Protein AF-A0A820I2G0-F1 (afdb_monomer)

Radius of gyration: 19.9 Å; Cα contacts (8 Å, |Δi|>4): 110; chains: 1; bounding box: 45×46×54 Å

pLDDT: mean 91.18, std 12.76, range [35.97, 98.06]

Secondary structure (DSSP, 8-state):
-TTTHHHHHHHHHHHHHHHHHHHHHHHHHHHHTS--GGGHHHHHHHHHHHHHHHHHHHHHHHHHHHHHHHHHHHHTGGGGGSGGG-HHHHHHHHTGGGTTTS-HHHHHHHHHHHHHHHHHHHHHH-PPPP-TT-TTGGGGGHHHHHHHT-----GGGG--

Sequence (160 aa):
NWRLTPIVASLYIYRHLALTVFDNLAEFYALSLSPDENDRDLLADMGREIHALSCTCKAICTWNTQRASQECREACGGHGYLYASGFGIIRDDNDPSCTFEGDNNVLLQQGSNYILSNYEDFYKKNISINSPFHSVDFVKTMKNVLQNNQCSITPECHLK

Nearest PDB structures (foldseek):
  1is2-assembly1_A  TM=8.523E-01  e=1.320E-03  Rattus norvegicus
  1is2-assembly1_B  TM=8.802E-01  e=5.651E-03  Rattus norvegicus
  1w07-assembly1_B  TM=6.784E-01  e=4.182E-03  Arabidopsis thaliana
  6sd8-assembly1_X  TM=6.246E-01  e=1.090E-01  Bdellovibrio bacteriovorus HD100
  3g67-assembly1_A  TM=2.518E-01  e=4.458E+00  Thermotoga maritima

Mean predicted aligned error: 6.0 Å

InterPro domains:
  IPR012258 Acyl-CoA oxidase [PTHR10909] (2-148)
  IPR036250 Acyl-CoA dehydrogenase-like, C-terminal [SSF47203] (2-126)
  IPR055060 Acyl-CoA oxidase, C-alpha1 domain [PF22924] (2-116)

Structure (mmCIF, N/CA/C/O backbone):
data_AF-A0A820I2G0-F1
#
_entry.id   AF-A0A820I2G0-F1
#
loop_
_atom_site.group_PDB
_atom_site.id
_atom_site.type_symbol
_atom_site.label_atom_id
_atom_site.label_alt_id
_atom_site.label_comp_id
_atom_site.label_asym_id
_atom_site.label_entity_id
_atom_site.label_seq_id
_atom_site.pdbx_PDB_ins_code
_atom_site.Cartn_x
_atom_site.Cartn_y
_atom_site.Cartn_z
_atom_site.occupancy
_atom_site.B_iso_or_equiv
_atom_site.auth_seq_id
_atom_site.auth_comp_id
_atom_site.auth_asym_id
_atom_site.auth_atom_id
_atom_site.pdbx_PDB_model_num
ATOM 1 N N . ASN A 1 1 ? 7.806 -18.059 -19.650 1.00 60.78 1 ASN A N 1
ATOM 2 C CA . ASN A 1 1 ? 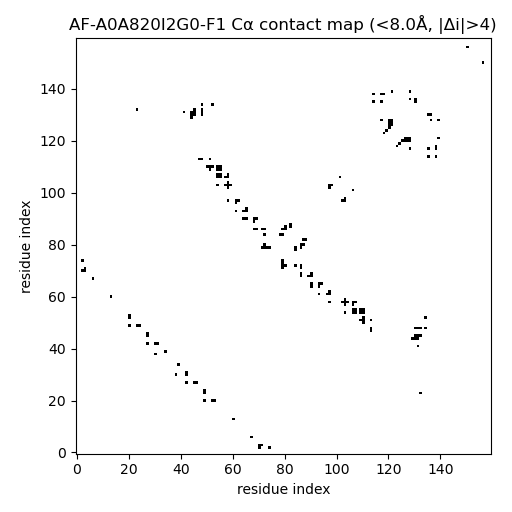8.750 -17.110 -19.022 1.00 60.78 1 ASN A CA 1
ATOM 3 C C . ASN A 1 1 ? 8.346 -16.942 -17.557 1.00 60.78 1 ASN A C 1
ATOM 5 O O . ASN A 1 1 ? 7.434 -16.177 -17.257 1.00 60.78 1 ASN A O 1
ATOM 9 N N . TRP A 1 2 ? 8.929 -17.747 -16.662 1.00 85.75 2 TRP A N 1
ATOM 10 C CA . TRP A 1 2 ? 8.517 -17.856 -15.250 1.00 85.75 2 TRP A CA 1
ATOM 11 C C . TRP A 1 2 ? 8.747 -16.563 -14.454 1.00 85.75 2 TRP A C 1
ATOM 13 O O . TRP A 1 2 ? 8.047 -16.324 -13.482 1.00 85.75 2 TRP A O 1
ATOM 23 N N . ARG A 1 3 ? 9.658 -15.694 -14.913 1.00 88.75 3 ARG A N 1
ATOM 24 C CA . ARG A 1 3 ? 9.949 -14.389 -14.297 1.00 88.75 3 ARG A CA 1
ATOM 25 C C . ARG A 1 3 ? 8.794 -13.390 -14.410 1.00 88.75 3 ARG A C 1
ATOM 27 O O . ARG A 1 3 ? 8.516 -12.666 -13.465 1.00 88.75 3 ARG A O 1
ATOM 34 N N . LEU A 1 4 ? 8.104 -13.363 -15.555 1.00 93.69 4 LEU A N 1
ATOM 35 C CA . LEU A 1 4 ? 7.061 -12.364 -15.836 1.00 93.69 4 LEU A CA 1
ATOM 36 C C . LEU A 1 4 ? 5.655 -12.818 -15.436 1.00 93.69 4 LEU A C 1
ATOM 38 O O . LEU A 1 4 ? 4.782 -11.986 -15.219 1.00 93.69 4 LEU A O 1
ATOM 42 N N . THR A 1 5 ? 5.424 -14.128 -15.322 1.00 94.81 5 THR A N 1
ATOM 43 C CA . THR A 1 5 ? 4.090 -14.663 -14.994 1.00 94.81 5 THR A CA 1
ATOM 44 C C . THR A 1 5 ? 3.578 -14.146 -13.636 1.00 94.81 5 THR A C 1
ATOM 46 O O . THR A 1 5 ? 2.440 -13.678 -13.590 1.00 94.81 5 THR A O 1
ATOM 49 N N . PRO A 1 6 ? 4.394 -14.108 -12.560 1.00 93.75 6 PRO A N 1
ATOM 50 C CA . PRO A 1 6 ? 3.984 -13.519 -11.285 1.00 93.75 6 PRO A CA 1
ATOM 51 C C . PRO A 1 6 ? 3.716 -12.012 -11.361 1.00 93.75 6 PRO A C 1
ATOM 53 O O . PRO A 1 6 ? 2.811 -11.530 -10.692 1.00 93.75 6 PRO A O 1
ATOM 56 N N . ILE A 1 7 ? 4.466 -11.272 -12.187 1.00 94.00 7 ILE A N 1
ATOM 57 C CA . ILE A 1 7 ? 4.285 -9.820 -12.377 1.00 94.00 7 ILE A CA 1
ATOM 58 C C . ILE A 1 7 ? 2.953 -9.529 -13.071 1.00 94.00 7 ILE A C 1
ATOM 60 O O . ILE A 1 7 ? 2.219 -8.625 -12.685 1.00 94.00 7 ILE A O 1
ATOM 64 N N . VAL A 1 8 ? 2.614 -10.316 -14.091 1.00 94.81 8 VAL A N 1
ATOM 65 C CA . VAL A 1 8 ? 1.322 -10.185 -14.768 1.00 94.81 8 VAL A CA 1
ATOM 66 C C . VAL A 1 8 ? 0.187 -10.560 -13.815 1.00 94.81 8 VAL A C 1
ATOM 68 O O . VAL A 1 8 ? -0.801 -9.838 -13.748 1.00 94.81 8 VAL A O 1
ATOM 71 N N . ALA A 1 9 ? 0.329 -11.639 -13.041 1.00 95.12 9 ALA A N 1
ATOM 72 C CA . ALA A 1 9 ? -0.669 -12.028 -12.045 1.00 95.12 9 ALA A CA 1
ATOM 73 C C . ALA A 1 9 ? -0.868 -10.947 -10.966 1.00 95.12 9 ALA A C 1
ATOM 75 O O . ALA A 1 9 ? -2.007 -10.600 -10.654 1.00 95.12 9 ALA A O 1
ATOM 76 N N . SER A 1 10 ? 0.218 -10.369 -10.440 1.00 94.00 10 SER A N 1
ATOM 77 C CA . SER A 1 10 ? 0.135 -9.302 -9.439 1.00 94.00 10 SER A CA 1
ATOM 78 C C . SER A 1 10 ? -0.514 -8.036 -9.992 1.00 94.00 10 SER A C 1
ATOM 80 O O . SER A 1 10 ? -1.274 -7.398 -9.273 1.00 94.00 10 SER A O 1
ATOM 82 N N . LEU A 1 11 ? -0.334 -7.715 -11.279 1.00 93.88 11 LEU A N 1
ATOM 83 C CA . LEU A 1 11 ? -1.022 -6.592 -11.922 1.00 93.88 11 LEU A CA 1
ATOM 84 C C . LEU A 1 11 ? -2.553 -6.731 -11.877 1.00 93.88 11 LEU A C 1
ATOM 86 O O . LEU A 1 11 ? -3.242 -5.746 -11.621 1.00 93.88 11 LEU A O 1
ATOM 90 N N . TYR A 1 12 ? -3.100 -7.934 -12.092 1.00 95.56 12 TYR A N 1
ATOM 91 C CA . TYR A 1 12 ? -4.548 -8.158 -11.964 1.00 95.56 12 TYR A CA 1
ATOM 92 C C . TYR A 1 12 ? -5.028 -7.952 -10.525 1.00 95.56 12 TYR A C 1
ATOM 94 O O . TYR A 1 12 ? -6.078 -7.344 -10.312 1.00 95.56 12 TYR A O 1
ATOM 102 N N . ILE A 1 13 ? -4.240 -8.403 -9.546 1.00 95.88 13 ILE A N 1
ATOM 103 C CA . ILE A 1 13 ? -4.531 -8.197 -8.123 1.00 95.88 13 ILE A CA 1
ATOM 104 C C . ILE A 1 13 ? -4.492 -6.702 -7.788 1.00 95.88 13 ILE A C 1
ATOM 106 O O . ILE A 1 13 ? -5.437 -6.196 -7.191 1.00 95.88 13 ILE A O 1
ATOM 110 N N . TYR A 1 14 ? -3.462 -5.969 -8.223 1.00 95.38 14 TYR A N 1
ATOM 111 C CA . TYR A 1 14 ? -3.353 -4.527 -7.981 1.00 95.38 14 TYR A CA 1
ATOM 112 C C . TYR A 1 14 ? -4.435 -3.726 -8.684 1.00 95.38 14 TYR A C 1
ATOM 114 O O . TYR A 1 14 ? -4.922 -2.753 -8.122 1.00 95.38 14 TYR A O 1
ATOM 122 N N . ARG A 1 15 ? -4.870 -4.147 -9.874 1.00 95.81 15 ARG A N 1
ATOM 123 C CA . ARG A 1 15 ? -6.022 -3.535 -10.536 1.00 95.81 15 ARG A CA 1
ATOM 124 C C . ARG A 1 15 ? -7.288 -3.699 -9.703 1.00 95.81 15 ARG A C 1
ATOM 126 O O . ARG A 1 15 ? -8.019 -2.730 -9.539 1.00 95.81 15 ARG A O 1
ATOM 133 N N . HIS A 1 16 ? -7.553 -4.902 -9.198 1.00 95.75 16 HIS A N 1
ATOM 134 C CA . HIS A 1 16 ? -8.715 -5.131 -8.344 1.00 95.75 16 HIS A CA 1
ATOM 135 C C . HIS A 1 16 ? -8.614 -4.322 -7.045 1.00 95.75 16 HIS A C 1
ATOM 137 O O . HIS A 1 16 ? -9.548 -3.605 -6.712 1.00 95.75 16 HIS A O 1
ATOM 143 N N . LEU A 1 17 ? -7.452 -4.350 -6.388 1.00 94.69 17 LEU A N 1
ATOM 144 C CA . LEU A 1 17 ? -7.166 -3.553 -5.196 1.00 94.69 17 LEU A CA 1
ATOM 145 C C . LEU A 1 17 ? -7.406 -2.056 -5.431 1.00 94.69 17 LEU A C 1
ATOM 147 O O . LEU A 1 17 ? -8.062 -1.414 -4.621 1.00 94.69 17 LEU A O 1
ATOM 151 N N . ALA A 1 18 ? -6.898 -1.504 -6.536 1.00 95.81 18 ALA A N 1
ATOM 152 C CA . ALA A 1 18 ? -7.050 -0.091 -6.863 1.00 95.81 18 ALA A CA 1
ATOM 153 C C . ALA A 1 18 ? -8.519 0.300 -7.055 1.00 95.81 18 ALA A C 1
ATOM 155 O O . ALA A 1 18 ? -8.921 1.359 -6.585 1.00 95.81 18 ALA A O 1
ATOM 156 N N . LEU A 1 19 ? -9.319 -0.556 -7.701 1.00 96.38 19 LEU A N 1
ATOM 157 C CA . LEU A 1 19 ? -10.757 -0.328 -7.854 1.00 96.38 19 LEU A CA 1
ATOM 158 C C . LEU A 1 19 ? -11.472 -0.367 -6.498 1.00 96.38 19 LEU A C 1
ATOM 160 O O . LEU A 1 19 ? -12.190 0.569 -6.176 1.00 96.38 19 LEU A O 1
ATOM 164 N N . THR A 1 20 ? -11.197 -1.371 -5.664 1.00 96.31 20 THR A N 1
ATOM 165 C CA . THR A 1 20 ? -11.804 -1.475 -4.328 1.00 96.31 20 THR A CA 1
ATOM 166 C C . THR A 1 20 ? -11.444 -0.286 -3.433 1.00 96.31 20 THR A C 1
ATOM 168 O O . THR A 1 20 ? -12.307 0.282 -2.774 1.00 96.31 20 THR A O 1
ATOM 171 N N . VAL A 1 21 ? -10.173 0.131 -3.411 1.00 95.62 21 VAL A N 1
ATOM 172 C CA . VAL A 1 21 ? -9.736 1.295 -2.619 1.00 95.62 21 VAL A CA 1
ATOM 173 C C . VAL A 1 21 ? -10.352 2.586 -3.156 1.00 95.62 21 VAL A C 1
ATOM 175 O O . VAL A 1 21 ? -10.707 3.459 -2.367 1.00 95.62 21 VAL A O 1
ATOM 178 N N . PHE A 1 22 ? -10.500 2.710 -4.476 1.00 96.50 22 PHE A N 1
ATOM 179 C CA . PHE A 1 22 ? -11.169 3.852 -5.090 1.00 96.50 22 PHE A CA 1
ATOM 180 C C . PHE A 1 22 ? -12.648 3.927 -4.695 1.00 96.50 22 PHE A C 1
ATOM 182 O O . PHE A 1 22 ? -13.109 5.003 -4.322 1.00 96.50 22 PHE A O 1
ATOM 189 N N . ASP A 1 23 ? -13.363 2.801 -4.716 1.00 97.00 23 ASP A N 1
ATOM 190 C CA . ASP A 1 23 ? -14.770 2.738 -4.309 1.00 97.00 23 ASP A CA 1
ATOM 191 C C . ASP A 1 23 ? -14.936 3.126 -2.828 1.00 97.00 23 ASP A C 1
ATOM 193 O O . ASP A 1 23 ? -15.751 3.991 -2.506 1.00 97.00 23 ASP A O 1
ATOM 197 N N . ASN A 1 24 ? -14.086 2.594 -1.941 1.00 96.75 24 ASN A N 1
ATOM 198 C CA . ASN A 1 24 ? -14.069 2.959 -0.518 1.00 96.75 24 ASN A CA 1
ATOM 199 C C . ASN A 1 24 ? -13.799 4.461 -0.309 1.00 96.75 24 ASN A C 1
ATOM 201 O O . ASN A 1 24 ? -14.430 5.121 0.518 1.00 96.75 24 ASN A O 1
ATOM 205 N N . LEU A 1 25 ? -12.851 5.019 -1.070 1.00 96.88 25 LEU A N 1
ATOM 206 C CA . LEU A 1 25 ? -12.519 6.440 -1.016 1.00 96.88 25 LEU A CA 1
ATOM 207 C C . LEU A 1 25 ? -13.688 7.309 -1.496 1.00 96.88 25 LEU A C 1
ATOM 209 O O . LEU A 1 25 ? -13.972 8.345 -0.894 1.00 96.88 25 LEU A O 1
ATOM 213 N N . ALA A 1 26 ? -14.377 6.890 -2.559 1.00 96.94 26 ALA A N 1
ATOM 214 C CA . ALA A 1 26 ? -15.556 7.575 -3.070 1.00 96.94 26 ALA A CA 1
ATOM 215 C C . ALA A 1 26 ? -16.702 7.565 -2.047 1.00 96.94 26 ALA A C 1
ATOM 217 O O . ALA A 1 26 ? -17.331 8.602 -1.841 1.00 96.94 26 ALA A O 1
ATOM 218 N N . GLU A 1 27 ? -16.931 6.438 -1.367 1.00 95.38 27 GLU A N 1
ATOM 219 C CA . GLU A 1 27 ? -17.921 6.323 -0.290 1.00 95.38 27 GLU A CA 1
ATOM 220 C C . GLU A 1 27 ? -17.608 7.276 0.872 1.00 95.38 27 GLU A C 1
ATOM 222 O O . GLU A 1 27 ? -18.470 8.044 1.305 1.00 95.38 27 GLU A O 1
ATOM 227 N N . PHE A 1 28 ? -16.351 7.312 1.320 1.00 96.56 28 PHE A N 1
ATOM 228 C CA . PHE A 1 28 ? -15.906 8.246 2.355 1.00 96.56 28 PHE A CA 1
ATOM 229 C C . PHE A 1 28 ? -16.105 9.709 1.962 1.00 96.56 28 PHE A C 1
ATOM 231 O O . PHE A 1 28 ? -16.607 10.499 2.765 1.00 96.56 28 PHE A O 1
ATOM 238 N N . TYR A 1 29 ? -15.741 10.089 0.734 1.00 96.06 29 TYR A N 1
ATOM 239 C CA . TYR A 1 29 ? -15.951 11.459 0.270 1.00 96.06 29 TYR A CA 1
ATOM 240 C C . TYR A 1 29 ? -17.433 11.805 0.139 1.00 96.06 29 TYR A C 1
ATOM 242 O O . TYR A 1 29 ? -17.817 12.912 0.511 1.00 96.06 29 TYR A O 1
ATOM 250 N N . ALA A 1 30 ? -18.263 10.880 -0.347 1.00 94.94 30 ALA A N 1
ATOM 251 C CA . ALA A 1 30 ? -19.700 11.092 -0.465 1.00 94.94 30 ALA A CA 1
ATOM 252 C C . ALA A 1 30 ? -20.334 11.389 0.902 1.00 94.94 30 ALA A C 1
ATOM 254 O O . ALA A 1 30 ? -21.066 12.371 1.027 1.00 94.94 30 ALA A O 1
ATOM 255 N N . LEU A 1 31 ? -19.985 10.612 1.933 1.00 94.56 31 LEU A N 1
ATOM 256 C CA . LEU A 1 31 ? -20.455 10.846 3.300 1.00 94.56 31 LEU A CA 1
ATOM 257 C C . LEU A 1 31 ? -19.880 12.145 3.899 1.00 94.56 31 LEU A C 1
ATOM 259 O O . LEU A 1 31 ? -20.572 12.884 4.593 1.00 94.56 31 LEU A O 1
ATOM 263 N N . SER A 1 32 ? -18.626 12.477 3.577 1.00 94.44 32 SER A N 1
ATOM 264 C CA . SER A 1 32 ? -17.948 13.677 4.093 1.00 94.44 32 SER A CA 1
ATOM 265 C C . SER A 1 32 ? -18.525 15.002 3.575 1.00 94.44 32 SER A C 1
ATOM 267 O O . SER A 1 32 ? -18.305 16.042 4.195 1.00 94.44 32 SER A O 1
ATOM 269 N N . LEU A 1 33 ? -19.231 15.007 2.438 1.00 94.44 33 LEU A N 1
ATOM 270 C CA . LEU A 1 33 ? -19.784 16.231 1.839 1.00 94.44 33 LEU A CA 1
ATOM 271 C C . LEU A 1 33 ? -20.993 16.788 2.599 1.00 94.44 33 LEU A C 1
ATOM 273 O O . LEU A 1 33 ? -21.276 17.984 2.513 1.00 94.44 33 LEU A O 1
ATOM 277 N N . SER A 1 34 ? -21.741 15.945 3.304 1.00 91.81 34 SER A N 1
ATOM 278 C CA . SER A 1 34 ? -22.922 16.351 4.075 1.00 91.81 34 SER A CA 1
ATOM 279 C C . SER A 1 34 ? -23.112 15.406 5.263 1.00 91.81 34 SER A C 1
ATOM 281 O O . SER A 1 34 ? -24.016 14.577 5.232 1.00 91.81 34 SER A O 1
ATOM 283 N N . PRO A 1 35 ? -22.237 15.500 6.280 1.00 90.75 35 PRO A N 1
ATOM 284 C CA . PRO A 1 35 ? -22.255 14.582 7.409 1.00 90.75 35 PRO A CA 1
ATOM 285 C C . PRO A 1 35 ? -23.411 14.894 8.362 1.00 90.75 35 PRO A C 1
ATOM 287 O O . PRO A 1 35 ? -23.560 16.043 8.796 1.00 90.75 35 PRO A O 1
ATOM 290 N N . ASP A 1 36 ? -24.170 13.872 8.757 1.00 92.12 36 ASP A N 1
ATOM 291 C CA . ASP A 1 36 ? -25.097 13.986 9.881 1.00 92.12 36 ASP A CA 1
ATOM 292 C C . ASP A 1 36 ? -24.337 13.915 11.221 1.00 92.12 36 ASP A C 1
ATOM 294 O O . ASP A 1 36 ? -23.186 13.478 11.304 1.00 92.12 36 ASP A O 1
ATOM 298 N N . GLU A 1 37 ? -24.970 14.339 12.323 1.00 88.12 37 GLU A N 1
ATOM 299 C CA . GLU A 1 37 ? -24.337 14.289 13.655 1.00 88.12 37 GLU A CA 1
ATOM 300 C C . GLU A 1 37 ? -23.924 12.868 14.064 1.00 88.12 37 GLU A C 1
ATOM 302 O O . GLU A 1 37 ? -22.889 12.690 14.710 1.00 88.12 37 GLU A O 1
ATOM 307 N N . ASN A 1 38 ? -24.700 11.868 13.639 1.00 89.75 38 ASN A N 1
ATOM 308 C CA . ASN A 1 38 ? -24.458 10.457 13.932 1.00 89.75 38 ASN A CA 1
ATOM 309 C C . ASN A 1 38 ? -23.299 9.859 13.112 1.00 89.75 38 ASN A C 1
ATOM 311 O O . ASN A 1 38 ? -22.780 8.810 13.486 1.00 89.75 38 ASN A O 1
ATOM 315 N N . ASP A 1 39 ? -22.859 10.524 12.039 1.00 93.75 39 ASP A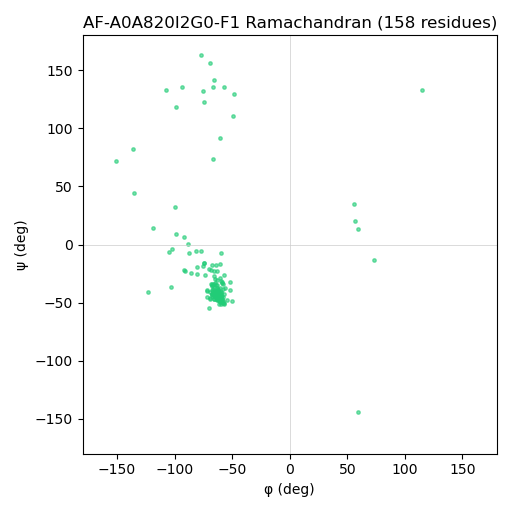 N 1
ATOM 316 C CA . ASP A 1 39 ? -21.829 9.999 11.134 1.00 93.75 39 ASP A CA 1
ATOM 317 C C . ASP A 1 39 ? -20.408 10.347 11.577 1.00 93.75 39 ASP A C 1
ATOM 319 O O . ASP A 1 39 ? -19.443 9.869 10.987 1.00 93.75 39 ASP A O 1
ATOM 323 N N . ARG A 1 40 ? -20.238 11.182 12.609 1.00 91.88 40 ARG A N 1
ATOM 324 C CA . ARG A 1 40 ? -18.913 11.684 13.013 1.00 91.88 40 ARG A CA 1
ATOM 325 C C . ARG A 1 40 ? -17.936 10.572 13.381 1.00 91.88 40 ARG A C 1
ATOM 327 O O . ARG A 1 40 ? -16.798 10.591 12.912 1.00 91.88 40 ARG A O 1
ATOM 334 N N . ASP A 1 41 ? -18.378 9.616 14.191 1.00 93.38 41 ASP A N 1
ATOM 335 C CA . ASP A 1 41 ? -17.536 8.494 14.616 1.00 93.38 41 ASP A CA 1
ATOM 336 C C . ASP A 1 41 ? -17.252 7.548 13.440 1.00 93.38 41 ASP A C 1
ATOM 338 O O . ASP A 1 41 ? -16.111 7.135 13.233 1.00 93.38 41 ASP A O 1
ATOM 342 N N . LEU A 1 42 ? -18.262 7.290 12.601 1.00 94.81 42 LEU A N 1
ATOM 343 C CA . LEU A 1 42 ? -18.117 6.491 11.383 1.00 94.81 42 LEU A CA 1
ATOM 344 C C . LEU A 1 42 ? -17.101 7.117 10.415 1.00 94.81 42 LEU A C 1
ATOM 346 O O . LEU A 1 42 ? -16.195 6.431 9.951 1.00 94.81 42 LEU A O 1
ATOM 350 N N . LEU A 1 43 ? -17.196 8.422 10.158 1.00 96.12 43 LEU A N 1
ATOM 351 C CA . LEU A 1 43 ? -16.262 9.165 9.309 1.00 96.12 43 LEU A CA 1
ATOM 352 C C . LEU A 1 43 ? -14.841 9.152 9.868 1.00 96.12 43 LEU A C 1
ATOM 354 O O . LEU A 1 43 ? -13.881 9.007 9.108 1.00 96.12 43 LEU A O 1
ATOM 358 N N . ALA A 1 44 ? -14.689 9.276 11.188 1.00 95.31 44 ALA A N 1
ATOM 359 C CA . ALA A 1 44 ? -13.387 9.158 11.828 1.00 95.31 44 ALA A CA 1
ATOM 360 C C . ALA A 1 44 ? -12.791 7.755 11.630 1.00 95.31 44 ALA A C 1
ATOM 362 O O . ALA A 1 44 ? -11.587 7.630 11.396 1.00 95.31 44 ALA A O 1
ATOM 363 N N . ASP A 1 45 ? -13.605 6.705 11.711 1.00 95.88 45 ASP A N 1
ATOM 364 C CA . ASP A 1 45 ? -13.169 5.318 11.531 1.00 95.88 45 ASP A CA 1
ATOM 365 C C . ASP A 1 45 ? -12.831 5.013 10.062 1.00 95.88 45 ASP A C 1
ATOM 367 O O . ASP A 1 45 ? -11.742 4.504 9.782 1.00 95.88 45 ASP A O 1
ATOM 371 N N . MET A 1 46 ? -13.686 5.433 9.122 1.00 97.44 46 MET A N 1
ATOM 372 C CA . MET A 1 46 ? -13.443 5.351 7.675 1.00 97.44 46 MET A CA 1
ATOM 373 C C . MET A 1 46 ? -12.162 6.090 7.281 1.00 97.44 46 MET A C 1
ATOM 375 O O . MET A 1 46 ? -11.338 5.553 6.542 1.00 97.44 46 MET A O 1
ATOM 379 N N . GLY A 1 47 ? -11.954 7.303 7.802 1.00 97.31 47 GLY A N 1
ATOM 380 C CA . GLY A 1 47 ? -10.772 8.111 7.511 1.00 97.31 47 GLY A CA 1
ATOM 381 C C . GLY A 1 47 ? -9.475 7.457 7.993 1.00 97.31 47 GLY A C 1
ATOM 382 O O . GLY A 1 47 ? -8.484 7.438 7.258 1.00 97.31 47 GLY A O 1
ATOM 383 N N . ARG A 1 48 ? -9.472 6.864 9.199 1.00 97.31 48 ARG A N 1
ATOM 384 C CA . ARG A 1 48 ? -8.306 6.117 9.709 1.00 97.31 48 ARG A CA 1
ATOM 385 C C . ARG A 1 48 ? -8.006 4.887 8.855 1.00 97.31 48 ARG A C 1
ATOM 387 O O . ARG A 1 48 ? -6.839 4.627 8.560 1.00 97.31 48 ARG A O 1
ATOM 394 N N . GLU A 1 49 ? -9.037 4.155 8.442 1.00 97.69 49 GLU A N 1
ATOM 395 C CA . GLU A 1 49 ? -8.887 2.954 7.618 1.00 97.69 49 GLU A CA 1
ATOM 396 C C . GLU A 1 49 ? -8.409 3.276 6.192 1.00 97.69 49 GLU A C 1
ATOM 398 O O . GLU A 1 49 ? -7.438 2.681 5.725 1.00 97.69 49 GLU A O 1
ATOM 403 N N . ILE A 1 50 ? -9.003 4.275 5.526 1.00 97.75 50 ILE A N 1
ATOM 404 C CA . ILE A 1 50 ? -8.557 4.752 4.204 1.00 97.75 50 ILE A CA 1
ATOM 405 C C . ILE A 1 50 ? -7.122 5.253 4.249 1.00 97.75 50 ILE A C 1
ATOM 407 O O . ILE A 1 50 ? -6.358 4.978 3.324 1.00 97.75 50 ILE A O 1
ATOM 411 N N . HIS A 1 51 ? -6.737 5.971 5.305 1.00 97.12 51 HIS A N 1
ATOM 412 C CA . HIS A 1 51 ? -5.359 6.415 5.470 1.00 97.12 51 HIS A CA 1
ATOM 413 C C . HIS A 1 51 ? -4.406 5.214 5.527 1.00 97.12 51 HIS A C 1
ATOM 415 O O . HIS A 1 51 ? -3.469 5.139 4.734 1.00 97.12 51 HIS A O 1
ATOM 421 N N . ALA A 1 52 ? -4.685 4.228 6.385 1.00 97.62 52 ALA A N 1
ATOM 422 C CA . ALA A 1 52 ? -3.858 3.029 6.500 1.00 97.62 52 ALA A CA 1
ATOM 423 C C . ALA A 1 52 ? -3.772 2.234 5.181 1.00 97.62 52 ALA A C 1
ATOM 425 O O . ALA A 1 52 ? -2.677 1.817 4.778 1.00 97.62 52 ALA A O 1
ATOM 426 N N . LEU A 1 53 ? -4.903 2.069 4.481 1.00 97.00 53 LEU A N 1
ATOM 427 C CA . LEU A 1 53 ? -4.967 1.431 3.164 1.00 97.00 53 LEU A CA 1
ATOM 428 C C . LEU A 1 53 ? -4.144 2.198 2.129 1.00 97.00 53 LEU A C 1
ATOM 430 O O . LEU A 1 53 ? -3.335 1.589 1.433 1.00 97.00 53 LEU A O 1
ATOM 434 N N . SER A 1 54 ? -4.296 3.519 2.055 1.00 96.19 54 SER A N 1
ATOM 435 C CA . SER A 1 54 ? -3.593 4.368 1.087 1.00 96.19 54 SER A CA 1
ATOM 436 C C . SER A 1 54 ? -2.080 4.323 1.302 1.00 96.19 54 SER A C 1
ATOM 438 O O . SER A 1 54 ? -1.335 4.098 0.347 1.00 96.19 54 SER A O 1
ATOM 440 N N . CYS A 1 55 ? -1.623 4.436 2.555 1.00 97.06 55 CYS A N 1
ATOM 441 C CA . CYS A 1 55 ? -0.207 4.340 2.913 1.00 97.06 55 CYS A CA 1
ATOM 442 C C . CYS A 1 55 ? 0.392 2.988 2.498 1.00 97.06 55 CYS A C 1
ATOM 444 O O . CYS A 1 55 ? 1.431 2.933 1.833 1.00 97.06 55 CYS A O 1
ATOM 446 N N . THR A 1 56 ? -0.296 1.891 2.825 1.00 96.69 56 THR A N 1
ATOM 447 C CA . THR A 1 56 ? 0.164 0.531 2.505 1.00 96.69 56 THR A CA 1
ATOM 448 C C . THR A 1 56 ? 0.149 0.263 0.999 1.00 96.69 56 THR A C 1
ATOM 450 O O . THR A 1 56 ? 1.122 -0.255 0.447 1.00 96.69 56 THR A O 1
ATOM 453 N N . CYS A 1 57 ? -0.925 0.656 0.307 1.00 96.12 57 CYS A N 1
ATOM 454 C CA . CYS A 1 57 ? -1.077 0.459 -1.133 1.00 96.12 57 CYS A CA 1
ATOM 455 C C . CYS A 1 57 ? -0.028 1.240 -1.920 1.00 96.12 57 CYS A C 1
ATOM 457 O O . CYS A 1 57 ? 0.596 0.669 -2.812 1.00 96.12 57 CYS A O 1
ATOM 459 N N . LYS A 1 58 ? 0.214 2.510 -1.573 1.00 95.50 58 LYS A N 1
ATOM 460 C CA . LYS A 1 58 ? 1.237 3.340 -2.219 1.00 95.50 58 LYS A CA 1
ATOM 461 C C . LYS A 1 58 ? 2.609 2.686 -2.111 1.00 95.50 58 LYS A C 1
ATOM 463 O O . LYS A 1 58 ? 3.268 2.498 -3.135 1.00 95.50 58 LYS A O 1
ATOM 468 N N . ALA A 1 59 ? 3.016 2.282 -0.906 1.00 96.94 59 ALA A N 1
ATOM 469 C CA . ALA A 1 59 ? 4.318 1.659 -0.686 1.00 96.94 59 ALA A CA 1
ATOM 470 C C . ALA A 1 59 ? 4.485 0.356 -1.488 1.00 96.94 59 ALA A C 1
ATOM 472 O O . ALA A 1 59 ? 5.456 0.190 -2.228 1.00 96.94 59 ALA A O 1
ATOM 473 N N . ILE A 1 60 ? 3.502 -0.547 -1.406 1.00 95.81 60 ILE A N 1
ATOM 474 C CA . ILE A 1 60 ? 3.546 -1.841 -2.100 1.00 95.81 60 ILE A CA 1
ATOM 475 C C . ILE A 1 60 ? 3.507 -1.661 -3.621 1.00 95.81 60 ILE A C 1
ATOM 477 O O . ILE A 1 60 ? 4.296 -2.290 -4.329 1.00 95.81 60 ILE A O 1
ATOM 481 N N . CYS A 1 61 ? 2.607 -0.828 -4.146 1.00 95.38 61 CYS A N 1
ATOM 482 C CA . CYS A 1 61 ? 2.449 -0.660 -5.591 1.00 95.38 61 CYS A CA 1
ATOM 483 C C . CYS A 1 61 ? 3.691 -0.018 -6.214 1.00 95.38 61 CYS A C 1
ATOM 485 O O . CYS A 1 61 ? 4.182 -0.513 -7.223 1.00 95.38 61 CYS A O 1
ATOM 487 N N . THR A 1 62 ? 4.248 1.025 -5.596 1.00 96.12 62 THR A N 1
ATOM 488 C CA . THR A 1 62 ? 5.410 1.746 -6.149 1.00 96.12 62 THR A CA 1
ATOM 489 C C . THR A 1 62 ? 6.676 0.890 -6.160 1.00 96.12 62 THR A C 1
ATOM 491 O O . THR A 1 62 ? 7.353 0.829 -7.190 1.00 96.12 62 THR A O 1
ATOM 494 N N . TRP A 1 63 ? 6.962 0.133 -5.092 1.00 96.44 63 TRP A N 1
ATOM 495 C CA . TRP A 1 63 ? 8.070 -0.832 -5.102 1.00 96.44 63 TRP A CA 1
ATOM 496 C C . TRP A 1 63 ? 7.867 -1.951 -6.123 1.00 96.44 63 TRP A C 1
ATOM 498 O O . TRP A 1 63 ? 8.813 -2.347 -6.812 1.00 96.44 63 TRP A O 1
ATOM 508 N N . ASN A 1 64 ? 6.637 -2.453 -6.268 1.00 95.31 64 ASN A N 1
ATOM 509 C CA . ASN A 1 64 ? 6.353 -3.463 -7.282 1.00 95.31 64 ASN A CA 1
ATOM 510 C C . ASN A 1 64 ? 6.495 -2.924 -8.700 1.00 95.31 64 ASN A C 1
ATOM 512 O O . ASN A 1 64 ? 7.029 -3.640 -9.541 1.00 95.31 64 ASN A O 1
ATOM 516 N N . THR A 1 65 ? 6.099 -1.682 -8.975 1.00 94.88 65 THR A N 1
ATOM 517 C CA . THR A 1 65 ? 6.303 -1.051 -10.283 1.00 94.88 65 THR A CA 1
ATOM 518 C C . THR A 1 65 ? 7.790 -0.917 -10.613 1.00 94.88 65 THR A C 1
ATOM 520 O O . THR A 1 65 ? 8.187 -1.269 -11.728 1.00 94.88 65 THR A O 1
ATOM 523 N N . GLN A 1 66 ? 8.642 -0.512 -9.656 1.00 94.50 66 GLN A N 1
ATOM 524 C CA . GLN A 1 66 ? 10.100 -0.488 -9.870 1.00 94.50 66 GLN A CA 1
ATOM 525 C C . GLN A 1 66 ? 10.631 -1.876 -10.235 1.00 94.50 66 GLN A C 1
ATOM 527 O O . GLN A 1 66 ? 11.342 -2.040 -11.234 1.00 94.50 66 GLN A O 1
ATOM 532 N N . ARG A 1 67 ? 10.259 -2.891 -9.442 1.00 94.81 67 ARG A N 1
ATOM 533 C CA . ARG A 1 67 ? 10.698 -4.274 -9.650 1.00 94.81 67 ARG A CA 1
ATOM 534 C C . ARG A 1 67 ? 10.198 -4.829 -10.982 1.00 94.81 67 ARG A C 1
ATOM 536 O O . ARG A 1 67 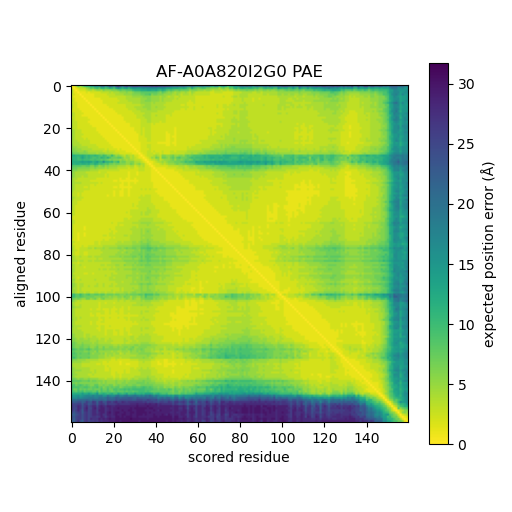? 10.984 -5.379 -11.745 1.00 94.81 67 ARG A O 1
ATOM 543 N N . ALA A 1 68 ? 8.916 -4.660 -11.285 1.00 95.31 68 ALA A N 1
ATOM 544 C CA . ALA A 1 68 ? 8.305 -5.133 -12.519 1.00 95.31 68 ALA A CA 1
ATOM 545 C C . ALA A 1 68 ? 8.978 -4.510 -13.745 1.00 95.31 68 ALA A C 1
ATOM 547 O O . ALA A 1 68 ? 9.350 -5.222 -14.674 1.00 95.31 68 ALA A O 1
ATOM 548 N N . SER A 1 69 ? 9.219 -3.199 -13.718 1.00 95.69 69 SER A N 1
ATOM 549 C CA . SER A 1 69 ? 9.880 -2.489 -14.816 1.00 95.69 69 SER A CA 1
ATOM 550 C C . SER A 1 69 ? 11.318 -2.974 -15.026 1.00 95.69 69 SER A C 1
ATOM 552 O O . SER A 1 69 ? 11.756 -3.156 -16.161 1.00 95.69 69 SER A O 1
ATOM 554 N N . GLN A 1 70 ? 12.053 -3.244 -13.940 1.00 95.69 70 GLN A N 1
ATOM 555 C CA . GLN A 1 70 ? 13.393 -3.841 -13.992 1.00 95.69 70 GLN A CA 1
ATOM 556 C C . GLN A 1 70 ? 13.387 -5.244 -14.613 1.00 95.69 70 GLN A C 1
ATOM 558 O O . GLN A 1 70 ? 14.215 -5.531 -15.479 1.00 95.69 70 GLN A O 1
ATOM 563 N N . GLU A 1 71 ? 12.472 -6.105 -14.178 1.00 95.88 71 GLU A N 1
ATOM 564 C CA . GLU A 1 71 ? 12.365 -7.489 -14.647 1.00 95.88 71 GLU A CA 1
ATOM 565 C C . GLU A 1 71 ? 11.939 -7.558 -16.117 1.00 95.88 71 GLU A C 1
ATOM 567 O O . GLU A 1 71 ? 12.527 -8.308 -16.897 1.00 95.88 71 GLU A O 1
ATOM 572 N N . CYS A 1 72 ? 10.968 -6.734 -16.526 1.00 95.06 72 CYS A N 1
ATOM 573 C CA . CYS A 1 72 ? 10.552 -6.617 -17.922 1.00 95.06 72 CYS A CA 1
ATOM 574 C C . CYS A 1 72 ? 11.708 -6.151 -18.815 1.00 95.06 72 CYS A C 1
ATOM 576 O O . CYS A 1 72 ? 11.933 -6.742 -19.872 1.00 95.06 72 CYS A O 1
ATOM 578 N N . ARG A 1 73 ? 12.494 -5.162 -18.361 1.00 96.81 73 ARG A N 1
ATOM 579 C CA . ARG A 1 73 ? 13.680 -4.688 -19.087 1.00 96.81 73 ARG A CA 1
ATOM 580 C C . ARG A 1 73 ? 14.676 -5.815 -19.344 1.00 96.81 73 ARG A C 1
ATOM 582 O O . ARG A 1 73 ? 15.120 -6.010 -20.471 1.00 96.81 73 ARG A O 1
ATOM 589 N N . GLU A 1 74 ? 15.026 -6.562 -18.301 1.00 96.19 74 GLU A N 1
ATOM 590 C CA . GLU A 1 74 ? 15.998 -7.656 -18.392 1.00 96.19 74 GLU A CA 1
ATOM 591 C C . GLU A 1 74 ? 15.487 -8.840 -19.209 1.00 96.19 74 GLU A C 1
ATOM 593 O O . GLU A 1 74 ? 16.264 -9.472 -19.925 1.00 96.19 74 GLU A O 1
ATOM 598 N N . ALA A 1 75 ? 14.185 -9.125 -19.152 1.00 95.56 75 ALA A N 1
ATOM 599 C CA . ALA A 1 75 ? 13.569 -10.176 -19.952 1.00 95.56 75 ALA A CA 1
ATOM 600 C C . ALA A 1 75 ? 13.669 -9.911 -21.467 1.00 95.56 75 ALA A C 1
ATOM 602 O O . ALA A 1 75 ? 13.635 -10.861 -22.249 1.00 95.56 75 ALA A O 1
ATOM 603 N N . CYS A 1 76 ? 13.837 -8.650 -21.883 1.00 95.50 76 CYS A N 1
ATOM 604 C CA . CYS A 1 76 ? 14.068 -8.249 -23.274 1.00 95.50 76 CYS A CA 1
ATOM 605 C C . CYS A 1 76 ? 15.556 -8.245 -23.686 1.00 95.50 76 CYS A C 1
ATOM 607 O O . CYS A 1 76 ? 15.878 -7.910 -24.831 1.00 95.50 76 CYS A O 1
ATOM 609 N N . GLY A 1 77 ? 16.478 -8.604 -22.784 1.00 95.69 77 GLY A N 1
ATOM 610 C CA . GLY A 1 77 ? 17.918 -8.594 -23.045 1.00 95.69 77 GLY A CA 1
ATOM 611 C C . GLY A 1 77 ? 18.436 -7.205 -23.440 1.00 95.69 77 GLY A C 1
ATOM 612 O O . GLY A 1 77 ? 17.945 -6.185 -22.962 1.00 95.69 77 GLY A O 1
ATOM 613 N N . GLY A 1 78 ? 19.415 -7.148 -24.350 1.00 96.88 78 GLY A N 1
ATOM 614 C CA . GLY A 1 78 ? 20.016 -5.880 -24.791 1.00 96.88 78 GLY A CA 1
ATOM 615 C C . GLY A 1 78 ? 19.018 -4.896 -25.417 1.00 96.88 78 GLY A C 1
ATOM 616 O O . GLY A 1 78 ? 19.151 -3.689 -25.232 1.00 96.88 78 GLY A O 1
ATOM 617 N N . HIS A 1 79 ? 17.968 -5.395 -26.079 1.00 97.31 79 HIS A N 1
ATOM 618 C CA . HIS A 1 79 ? 16.920 -4.545 -26.657 1.00 97.31 79 HIS A CA 1
ATOM 619 C C . HIS A 1 79 ? 16.107 -3.810 -25.587 1.00 97.31 79 HIS A C 1
ATOM 621 O O . HIS A 1 79 ? 15.632 -2.707 -25.841 1.00 97.31 79 HIS A O 1
ATOM 627 N N . GLY A 1 80 ? 16.001 -4.370 -24.378 1.00 97.06 80 GLY A N 1
ATOM 628 C CA . GLY A 1 80 ? 15.373 -3.696 -23.243 1.00 97.06 80 GLY A CA 1
ATOM 629 C C . GLY A 1 80 ? 16.156 -2.478 -22.743 1.00 97.06 80 GLY A C 1
ATOM 630 O O . GLY A 1 80 ? 15.593 -1.644 -22.049 1.00 97.06 80 GLY A O 1
ATOM 631 N N . TYR A 1 81 ? 17.441 -2.334 -23.083 1.00 96.50 81 TYR A N 1
ATOM 632 C CA . TYR A 1 81 ? 18.218 -1.144 -22.716 1.00 96.50 81 TYR A CA 1
ATOM 633 C C . TYR A 1 81 ? 17.967 0.045 -23.655 1.00 96.50 81 TYR A C 1
ATOM 635 O O . TYR A 1 81 ? 18.247 1.189 -23.307 1.00 96.50 81 TYR A O 1
ATOM 643 N N . LEU A 1 82 ? 17.441 -0.206 -24.857 1.00 97.62 82 LEU A N 1
ATOM 644 C CA . LEU A 1 82 ? 17.178 0.853 -25.824 1.00 97.62 82 LEU A CA 1
ATOM 645 C C . LEU A 1 82 ? 16.087 1.789 -25.300 1.00 97.62 82 LEU A C 1
ATOM 647 O O . LEU A 1 82 ? 15.077 1.329 -24.768 1.00 97.62 82 LEU A O 1
ATOM 651 N N . TYR A 1 83 ? 16.238 3.091 -25.550 1.00 96.69 83 TYR A N 1
ATOM 652 C CA . TYR A 1 83 ? 15.210 4.094 -25.247 1.00 96.69 83 TYR A CA 1
ATOM 653 C C . TYR A 1 83 ? 13.840 3.711 -25.833 1.00 96.69 83 TYR A C 1
ATOM 655 O O . TYR A 1 83 ? 12.818 3.822 -25.164 1.00 96.69 83 TYR A O 1
ATOM 663 N N . ALA A 1 84 ? 13.837 3.148 -27.048 1.00 97.19 84 ALA A N 1
ATOM 664 C CA . ALA A 1 84 ? 12.636 2.679 -27.738 1.00 97.19 84 ALA A CA 1
ATOM 665 C C . ALA A 1 84 ? 11.857 1.572 -26.994 1.00 97.19 84 ALA A C 1
ATOM 667 O O . ALA A 1 84 ? 10.696 1.341 -27.315 1.00 97.19 84 ALA A O 1
ATOM 668 N N . SER A 1 85 ? 12.461 0.890 -26.013 1.00 96.62 85 SER A N 1
ATOM 669 C CA . SER A 1 85 ? 11.762 -0.098 -25.177 1.00 96.62 85 SER A CA 1
ATOM 670 C C . SER A 1 85 ? 10.843 0.532 -24.121 1.00 96.62 85 SER A C 1
ATOM 672 O O . SER A 1 85 ? 9.985 -0.156 -23.578 1.00 96.62 85 SER A O 1
ATOM 674 N N . GLY A 1 86 ? 11.034 1.816 -23.792 1.00 96.94 86 GLY A N 1
ATOM 675 C CA . GLY A 1 86 ? 10.229 2.555 -22.814 1.00 96.94 86 GLY A CA 1
ATOM 676 C C . GLY A 1 86 ? 10.464 2.198 -21.339 1.00 96.94 86 GLY A C 1
ATOM 677 O O . GLY A 1 86 ? 10.069 2.967 -20.467 1.00 96.94 86 GLY A O 1
ATOM 678 N N . PHE A 1 87 ? 11.149 1.093 -21.016 1.00 96.81 87 PHE A N 1
ATOM 679 C CA . PHE A 1 87 ? 11.325 0.653 -19.622 1.00 96.81 87 PHE A CA 1
ATOM 680 C C . PHE A 1 87 ? 12.156 1.610 -18.762 1.00 96.81 87 PHE A C 1
ATOM 682 O O . PHE A 1 87 ? 11.943 1.664 -17.554 1.00 96.81 87 PHE A O 1
ATOM 689 N N . GLY A 1 88 ? 13.105 2.339 -19.359 1.00 95.19 88 GLY A N 1
ATOM 690 C CA . GLY A 1 88 ? 13.864 3.380 -18.657 1.00 95.19 88 GLY A CA 1
ATOM 691 C C . GLY A 1 88 ? 12.947 4.496 -18.159 1.00 95.19 88 GLY A C 1
ATOM 692 O O . GLY A 1 88 ? 12.913 4.762 -16.966 1.00 95.19 88 GLY A O 1
ATOM 693 N N . ILE A 1 89 ? 12.109 5.029 -19.053 1.00 96.81 89 ILE A N 1
ATOM 694 C CA . ILE A 1 89 ? 11.150 6.104 -18.752 1.00 96.81 89 ILE A CA 1
ATOM 695 C C . ILE A 1 89 ? 10.194 5.682 -17.633 1.00 96.81 89 ILE A C 1
ATOM 697 O O . ILE A 1 89 ? 10.055 6.392 -16.649 1.00 96.81 89 ILE A O 1
ATOM 701 N N . ILE A 1 90 ? 9.599 4.486 -17.732 1.00 95.88 90 ILE A N 1
ATOM 702 C CA . ILE A 1 90 ? 8.656 3.985 -16.714 1.00 95.88 90 ILE A CA 1
ATOM 703 C C . ILE A 1 90 ? 9.308 3.921 -15.324 1.00 95.88 90 ILE A C 1
ATOM 705 O O . ILE A 1 90 ? 8.662 4.198 -14.314 1.00 95.88 90 ILE A O 1
ATOM 709 N N . ARG A 1 91 ? 10.586 3.529 -15.251 1.00 94.81 91 ARG A N 1
ATOM 710 C CA . ARG A 1 91 ? 11.310 3.487 -13.976 1.00 94.81 91 ARG A CA 1
ATOM 711 C C . ARG A 1 91 ? 11.569 4.879 -13.437 1.00 94.81 91 ARG A C 1
ATOM 713 O O . ARG A 1 91 ? 11.335 5.085 -12.253 1.00 94.81 91 ARG A O 1
ATOM 720 N N . ASP A 1 92 ? 12.055 5.773 -14.290 1.00 95.44 92 ASP A N 1
ATOM 721 C CA . ASP A 1 92 ? 12.403 7.140 -13.914 1.00 95.44 92 ASP A CA 1
ATOM 722 C C . ASP A 1 92 ? 11.157 7.899 -13.428 1.00 95.44 92 ASP A C 1
ATOM 724 O O . ASP A 1 92 ? 11.219 8.589 -12.415 1.00 95.44 92 ASP A O 1
ATOM 728 N N . ASP A 1 93 ? 10.002 7.678 -14.066 1.00 95.81 93 ASP A N 1
ATOM 729 C CA . ASP A 1 93 ? 8.718 8.262 -13.661 1.00 95.81 93 ASP A CA 1
ATOM 730 C C . ASP A 1 93 ? 8.219 7.721 -12.309 1.00 95.81 93 ASP A C 1
ATOM 732 O O . ASP A 1 93 ? 7.615 8.452 -11.524 1.00 95.81 93 ASP A O 1
ATOM 736 N N . ASN A 1 94 ? 8.467 6.442 -12.007 1.00 95.69 94 ASN A N 1
ATOM 737 C CA . ASN A 1 94 ? 8.024 5.817 -10.757 1.00 95.69 94 ASN A CA 1
ATOM 738 C C . ASN A 1 94 ? 9.007 6.018 -9.588 1.00 95.69 94 ASN A C 1
ATOM 740 O O . ASN A 1 94 ? 8.599 5.926 -8.432 1.00 95.69 94 ASN A O 1
ATOM 744 N N . ASP A 1 95 ? 10.293 6.256 -9.849 1.00 94.75 95 ASP A N 1
ATOM 745 C CA . ASP A 1 95 ? 11.321 6.471 -8.820 1.00 94.75 95 ASP A CA 1
ATOM 746 C C . ASP A 1 95 ? 10.936 7.517 -7.754 1.00 94.75 95 ASP A C 1
ATOM 748 O O . ASP A 1 95 ? 10.977 7.191 -6.560 1.00 94.75 95 ASP A O 1
ATOM 752 N N . PRO A 1 96 ? 10.444 8.722 -8.117 1.00 96.00 96 PRO A N 1
ATOM 753 C CA . PRO A 1 96 ? 9.990 9.687 -7.121 1.00 96.00 96 PRO A CA 1
ATOM 754 C C . PRO A 1 96 ? 8.795 9.184 -6.307 1.00 96.00 96 PRO A C 1
ATOM 756 O O . PRO A 1 96 ? 8.680 9.522 -5.129 1.00 96.00 96 PRO A O 1
ATOM 759 N N . SER A 1 97 ? 7.923 8.342 -6.875 1.00 94.44 97 SER A N 1
ATOM 760 C CA . SER A 1 97 ? 6.751 7.805 -6.174 1.00 94.44 97 SER A CA 1
ATOM 761 C C . SER A 1 97 ? 7.116 6.911 -4.988 1.00 94.44 97 SER A C 1
ATOM 763 O O . SER A 1 97 ? 6.281 6.716 -4.113 1.00 94.44 97 SER A O 1
ATOM 765 N N . CYS A 1 98 ? 8.347 6.403 -4.894 1.00 94.69 98 CYS A N 1
ATOM 766 C CA . CYS A 1 98 ? 8.812 5.680 -3.707 1.00 94.69 98 CYS A CA 1
ATOM 767 C C . CYS A 1 98 ? 9.112 6.602 -2.506 1.00 94.69 98 CYS A C 1
ATOM 769 O O . CYS A 1 98 ? 9.182 6.122 -1.374 1.00 94.69 98 CYS A O 1
ATOM 771 N N . THR A 1 99 ? 9.239 7.914 -2.735 1.00 93.69 99 THR A N 1
ATOM 772 C CA . THR A 1 99 ? 9.686 8.895 -1.728 1.00 93.69 99 THR A CA 1
ATOM 773 C C . THR A 1 99 ? 8.675 10.021 -1.505 1.00 93.69 99 THR A C 1
ATOM 775 O O . THR A 1 99 ? 8.443 10.437 -0.370 1.00 93.69 99 THR A O 1
ATOM 778 N N . PHE A 1 100 ? 8.066 10.534 -2.575 1.00 90.19 100 PHE A N 1
ATOM 779 C CA . PHE A 1 100 ? 7.079 11.613 -2.498 1.00 90.19 100 PHE A CA 1
ATOM 780 C C . PHE A 1 100 ? 5.787 11.123 -1.837 1.00 90.19 100 PHE A C 1
ATOM 782 O O . PHE A 1 100 ? 5.511 9.921 -1.814 1.00 90.19 100 PHE A O 1
ATOM 789 N N . GLU A 1 101 ? 5.024 12.056 -1.258 1.00 89.00 101 GLU A N 1
ATOM 790 C CA . GLU A 1 101 ? 3.817 11.783 -0.454 1.00 89.00 101 GLU A CA 1
ATOM 791 C C . GLU A 1 101 ? 4.056 10.850 0.754 1.00 89.00 101 GLU A C 1
ATOM 793 O O . GLU A 1 101 ? 3.132 10.246 1.295 1.00 89.00 101 GLU A O 1
ATOM 798 N N . GLY A 1 102 ? 5.319 10.745 1.185 1.00 92.50 102 GLY A N 1
ATOM 799 C CA . GLY A 1 102 ? 5.784 9.928 2.304 1.00 92.50 102 GLY A CA 1
ATOM 800 C C . GLY A 1 102 ? 6.713 8.802 1.854 1.00 92.50 102 GLY A C 1
ATOM 801 O O . GLY A 1 102 ? 6.410 8.067 0.916 1.00 92.50 102 GLY A O 1
ATOM 802 N N . ASP A 1 103 ? 7.842 8.634 2.546 1.00 96.94 103 ASP A N 1
ATOM 803 C CA . ASP A 1 103 ? 8.748 7.504 2.320 1.00 96.94 103 ASP A CA 1
ATOM 804 C C . ASP A 1 103 ? 8.009 6.171 2.501 1.00 96.94 103 ASP A C 1
ATOM 806 O O . ASP A 1 103 ? 7.264 5.988 3.466 1.00 96.94 103 ASP A O 1
ATOM 810 N N . ASN A 1 104 ? 8.226 5.221 1.591 1.00 97.69 104 ASN A N 1
ATOM 811 C CA . ASN A 1 104 ? 7.499 3.953 1.601 1.00 97.69 104 ASN A CA 1
ATOM 812 C C . ASN A 1 104 ? 7.649 3.157 2.913 1.00 97.69 104 ASN A C 1
ATOM 814 O O . ASN A 1 104 ? 6.688 2.512 3.335 1.00 97.69 104 ASN A O 1
ATOM 818 N N . ASN A 1 105 ? 8.803 3.206 3.588 1.00 97.06 105 ASN A N 1
ATOM 819 C CA . ASN A 1 105 ? 8.969 2.515 4.871 1.00 97.06 105 ASN A CA 1
ATOM 820 C C . ASN A 1 105 ? 8.186 3.219 5.980 1.00 97.06 105 ASN A C 1
ATOM 822 O O . ASN A 1 105 ? 7.558 2.554 6.802 1.00 97.06 105 ASN A O 1
ATOM 826 N N . VAL A 1 106 ? 8.179 4.553 5.984 1.00 97.81 106 VAL A N 1
ATOM 827 C CA . VAL A 1 106 ? 7.379 5.348 6.928 1.00 97.81 106 VAL A CA 1
ATOM 828 C C . VAL A 1 106 ? 5.881 5.106 6.713 1.00 97.81 106 VAL A C 1
ATOM 830 O O . VAL 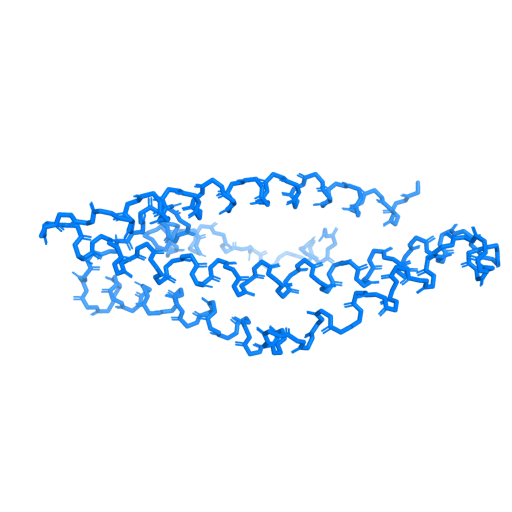A 1 106 ? 5.141 4.906 7.675 1.00 97.81 106 VAL A O 1
ATOM 833 N N . LEU A 1 107 ? 5.424 5.044 5.461 1.00 98.06 107 LEU A N 1
ATOM 834 C CA . LEU A 1 107 ? 4.029 4.738 5.135 1.00 98.06 107 LEU A CA 1
ATOM 835 C C . LEU A 1 107 ? 3.639 3.313 5.560 1.00 98.06 107 LEU A C 1
ATOM 837 O O . LEU A 1 107 ? 2.567 3.110 6.133 1.00 98.06 107 LEU A O 1
ATOM 841 N N . LEU A 1 108 ? 4.521 2.326 5.367 1.00 97.31 108 LEU A N 1
ATOM 842 C CA . LEU A 1 108 ? 4.289 0.981 5.899 1.00 97.31 108 LEU A CA 1
ATOM 843 C C . LEU A 1 108 ? 4.237 0.948 7.427 1.00 97.31 108 LEU A C 1
ATOM 845 O O . LEU A 1 108 ? 3.453 0.180 7.986 1.00 97.31 108 LEU A O 1
ATOM 849 N N . GLN A 1 109 ? 5.031 1.771 8.116 1.00 97.94 109 GLN A N 1
ATOM 850 C CA . GLN A 1 109 ? 4.939 1.899 9.571 1.00 97.94 109 GLN A CA 1
ATOM 851 C C . GLN A 1 109 ? 3.579 2.460 9.996 1.00 97.94 109 GLN A C 1
ATOM 853 O O . GLN A 1 109 ? 2.996 1.950 10.949 1.00 97.94 109 GLN A O 1
ATOM 858 N N . GLN A 1 110 ? 3.028 3.444 9.280 1.00 98.00 110 GLN A N 1
ATOM 859 C CA . GLN A 1 110 ? 1.683 3.967 9.555 1.00 98.00 110 GLN A CA 1
ATOM 860 C C . GLN A 1 110 ? 0.603 2.888 9.393 1.00 98.00 110 GLN A C 1
ATOM 862 O O . GLN A 1 110 ? -0.207 2.695 10.302 1.00 98.00 110 GLN A O 1
ATOM 867 N N . GLY A 1 111 ? 0.635 2.125 8.294 1.00 97.75 111 GLY A N 1
ATOM 868 C CA . GLY A 1 111 ? -0.274 0.989 8.093 1.00 97.75 111 GLY A CA 1
ATOM 869 C C . GLY A 1 111 ? -0.110 -0.099 9.164 1.00 97.75 111 GLY A C 1
ATOM 870 O O . GLY A 1 111 ? -1.091 -0.604 9.709 1.00 97.75 111 GLY A O 1
ATOM 871 N N . SER A 1 112 ? 1.132 -0.404 9.544 1.00 97.38 112 SER A N 1
ATOM 872 C CA . SER A 1 112 ? 1.435 -1.383 10.598 1.00 97.38 112 SER A CA 1
ATOM 873 C C . SER A 1 112 ? 0.904 -0.938 11.960 1.00 97.38 112 SER A C 1
ATOM 875 O O . SER A 1 112 ? 0.290 -1.730 12.671 1.00 97.38 112 SER A O 1
ATOM 877 N N . ASN A 1 113 ? 1.089 0.336 12.314 1.00 98.06 113 ASN A N 1
ATOM 878 C CA . ASN A 1 113 ? 0.593 0.905 13.565 1.00 98.06 113 ASN A CA 1
ATOM 879 C C . ASN A 1 113 ? -0.937 0.871 13.637 1.00 98.06 113 ASN A C 1
ATOM 881 O O . ASN A 1 113 ? -1.481 0.578 14.699 1.00 98.06 113 ASN A O 1
ATOM 885 N N . TYR A 1 114 ? -1.634 1.101 12.519 1.00 97.81 114 TYR A N 1
ATOM 886 C CA . TYR A 1 114 ? -3.089 0.951 12.454 1.00 97.81 114 TYR A CA 1
ATOM 887 C C . TYR A 1 114 ? -3.531 -0.486 12.776 1.00 97.81 114 TYR A C 1
ATOM 889 O O . TYR A 1 114 ? -4.398 -0.688 13.629 1.00 97.81 114 TYR A O 1
ATOM 897 N N . ILE A 1 115 ? -2.901 -1.498 12.169 1.00 96.69 115 ILE A N 1
ATOM 898 C CA . ILE A 1 115 ? -3.211 -2.912 12.450 1.00 96.69 115 ILE A CA 1
ATOM 899 C C . ILE A 1 115 ? -2.888 -3.262 13.911 1.00 96.69 115 ILE A C 1
ATOM 901 O O . ILE A 1 115 ? -3.701 -3.888 14.593 1.00 96.69 115 ILE A O 1
ATOM 905 N N . LEU A 1 116 ? -1.718 -2.847 14.410 1.00 96.31 116 LEU A N 1
ATOM 906 C CA . L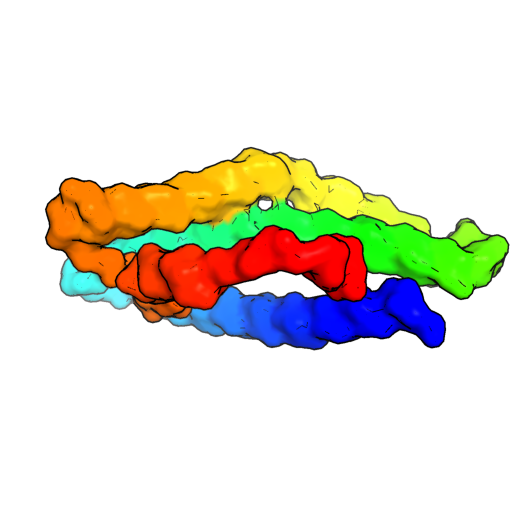EU A 1 116 ? -1.290 -3.120 15.783 1.00 96.31 116 LEU A CA 1
ATOM 907 C C . LEU A 1 116 ? -2.209 -2.460 16.814 1.00 96.31 116 LEU A C 1
ATOM 909 O O . LEU A 1 116 ? -2.557 -3.109 17.795 1.00 96.31 116 LEU A O 1
ATOM 913 N N . SER A 1 117 ? -2.660 -1.226 16.579 1.00 96.50 117 SER A N 1
ATOM 914 C CA . SER A 1 117 ? -3.624 -0.556 17.459 1.00 96.50 117 SER A CA 1
ATOM 915 C C . SER A 1 117 ? -4.923 -1.354 17.559 1.00 96.50 117 SER A C 1
ATOM 917 O O . SER A 1 117 ? -5.357 -1.673 18.663 1.00 96.50 117 SER A O 1
ATOM 919 N N . ASN A 1 118 ? -5.492 -1.769 16.421 1.00 96.50 118 ASN A N 1
ATOM 920 C CA . ASN A 1 118 ? -6.703 -2.597 16.397 1.00 96.50 118 ASN A CA 1
ATOM 921 C C . ASN A 1 118 ? -6.500 -3.948 17.104 1.00 96.50 118 ASN A C 1
ATOM 923 O O . ASN A 1 118 ? -7.386 -4.432 17.809 1.00 96.50 118 ASN A O 1
ATOM 927 N N . TYR A 1 119 ? -5.318 -4.555 16.958 1.00 95.56 119 TYR A N 1
ATOM 928 C CA . TYR A 1 119 ? -4.960 -5.771 17.685 1.00 95.56 119 TYR A CA 1
ATOM 929 C C . TYR A 1 119 ? -4.928 -5.555 19.204 1.00 95.56 119 TYR A C 1
ATOM 931 O O . TYR A 1 119 ? -5.451 -6.383 19.956 1.00 95.56 119 TYR A O 1
ATOM 939 N N . GLU A 1 120 ? -4.309 -4.470 19.672 1.00 95.62 120 GLU A N 1
ATOM 940 C CA . GLU A 1 120 ? -4.246 -4.150 21.097 1.00 95.62 120 GLU A CA 1
ATOM 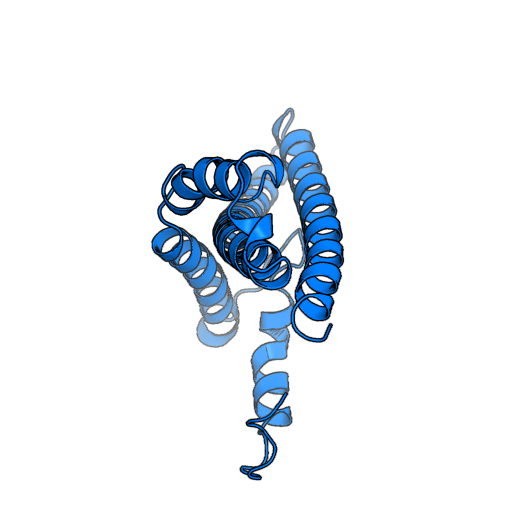941 C C . GLU A 1 120 ? -5.624 -3.846 21.675 1.00 95.62 120 GLU A C 1
ATOM 943 O O . GLU A 1 120 ? -5.968 -4.363 22.741 1.00 95.62 120 GLU A O 1
ATOM 948 N N . ASP A 1 121 ? -6.425 -3.061 20.963 1.00 95.06 121 ASP A N 1
ATOM 949 C CA . ASP A 1 121 ? -7.779 -2.717 21.373 1.00 95.06 121 ASP A CA 1
ATOM 950 C C . ASP A 1 121 ? -8.635 -3.982 21.524 1.00 95.06 121 ASP A C 1
ATOM 952 O O . ASP A 1 121 ? -9.229 -4.196 22.583 1.00 95.06 121 ASP A O 1
ATOM 956 N N . PHE A 1 122 ? -8.583 -4.897 20.553 1.00 95.56 122 PHE A N 1
ATOM 957 C CA . PHE A 1 122 ? -9.348 -6.142 20.603 1.00 95.56 122 PHE A CA 1
ATOM 958 C C . PHE A 1 122 ? -8.855 -7.129 21.663 1.00 95.56 122 PHE A C 1
ATOM 960 O O . PHE A 1 122 ? -9.630 -7.571 22.508 1.00 95.56 122 PHE A O 1
ATOM 967 N N . TYR A 1 123 ? -7.569 -7.494 21.647 1.00 94.38 123 TYR A N 1
ATOM 968 C CA . TYR A 1 123 ? -7.070 -8.596 22.478 1.00 94.38 123 TYR A CA 1
ATOM 969 C C . TYR A 1 123 ? -6.561 -8.181 23.857 1.0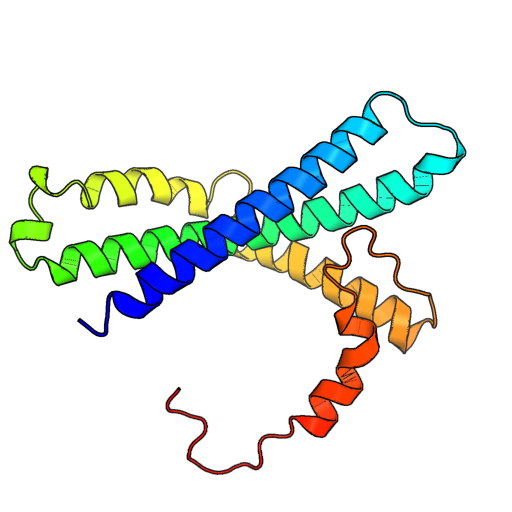0 94.38 123 TYR A C 1
ATOM 971 O O . TYR A 1 123 ? -6.460 -9.048 24.726 1.00 94.38 123 TYR A O 1
ATOM 979 N N . LYS A 1 124 ? -6.169 -6.915 24.061 1.00 93.81 124 LYS A N 1
ATOM 980 C CA . LYS A 1 124 ? -5.662 -6.436 25.360 1.00 93.81 124 LYS A CA 1
ATOM 981 C C . LYS A 1 124 ? -6.708 -5.624 26.116 1.00 93.81 124 LYS A C 1
ATOM 983 O O . LYS A 1 124 ? -6.759 -5.725 27.338 1.00 93.81 124 LYS A O 1
ATOM 988 N N . LYS A 1 125 ? -7.525 -4.830 25.414 1.00 95.50 125 LYS A N 1
ATOM 989 C CA . LYS A 1 125 ? -8.509 -3.927 26.037 1.00 95.50 125 LYS A CA 1
ATOM 990 C C . LYS A 1 125 ? -9.959 -4.416 25.936 1.00 95.50 125 LYS A C 1
ATOM 992 O O . LYS A 1 125 ? -10.820 -3.818 26.570 1.00 95.50 125 LYS A O 1
ATOM 997 N N . ASN A 1 126 ? -10.225 -5.503 25.202 1.00 93.56 126 ASN A N 1
ATOM 998 C CA . ASN A 1 126 ? -11.574 -6.017 24.921 1.00 93.56 126 ASN A CA 1
ATOM 999 C C . ASN A 1 126 ? -12.503 -4.969 24.272 1.00 93.56 126 ASN A C 1
ATOM 1001 O O . ASN A 1 126 ? -13.703 -4.941 24.539 1.00 93.56 126 ASN A O 1
ATOM 1005 N N . ILE A 1 127 ? -11.945 -4.099 23.429 1.00 93.62 127 ILE A N 1
ATOM 1006 C CA . ILE A 1 127 ? -12.680 -3.106 22.639 1.00 93.62 127 ILE A CA 1
ATOM 1007 C C . ILE A 1 127 ? -12.987 -3.715 21.266 1.00 93.62 127 ILE A C 1
ATOM 1009 O O . ILE A 1 127 ? -12.131 -4.345 20.644 1.00 93.62 127 ILE A O 1
ATOM 1013 N N . SER A 1 128 ? -14.215 -3.548 20.774 1.00 91.38 128 SER A N 1
ATOM 1014 C CA . SER A 1 128 ? -14.593 -4.023 19.441 1.00 91.38 128 SER A CA 1
ATOM 1015 C C . SER A 1 128 ? -13.851 -3.258 18.344 1.00 91.38 128 SER A C 1
ATOM 1017 O O . SER A 1 128 ? -13.803 -2.032 18.371 1.00 91.38 128 SER A O 1
ATOM 1019 N N . ILE A 1 129 ? -13.342 -3.977 17.343 1.00 92.44 129 ILE A N 1
ATOM 1020 C CA . ILE A 1 129 ? -12.768 -3.369 16.137 1.00 92.44 129 ILE A CA 1
ATOM 1021 C C . ILE A 1 129 ? -13.904 -2.845 15.263 1.00 92.44 129 ILE A C 1
ATOM 1023 O O . ILE A 1 129 ? -14.751 -3.641 14.837 1.00 92.44 129 ILE A O 1
ATOM 1027 N N . ASN A 1 130 ? -13.872 -1.546 14.965 1.00 92.06 130 ASN A N 1
ATOM 1028 C CA . ASN A 1 130 ? -14.665 -0.955 13.896 1.00 92.06 130 ASN A CA 1
ATOM 1029 C C . ASN A 1 130 ? -13.791 -0.790 12.647 1.00 92.06 130 ASN A C 1
ATOM 1031 O O . ASN A 1 130 ? -12.773 -0.101 12.674 1.00 92.06 130 ASN A O 1
ATOM 1035 N N . SER A 1 131 ? -14.179 -1.472 11.576 1.00 95.44 131 SER A N 1
ATOM 1036 C CA . SER A 1 131 ? -13.497 -1.483 10.280 1.00 95.44 131 SER A CA 1
ATOM 1037 C C . SER A 1 131 ? -14.586 -1.364 9.218 1.00 95.44 131 SER A C 1
ATOM 1039 O O . SER A 1 131 ? -15.063 -2.393 8.737 1.00 95.44 131 SER A O 1
ATOM 1041 N N . PRO A 1 132 ? -15.058 -0.137 8.920 1.00 96.06 132 PRO A N 1
ATOM 1042 C CA . PRO A 1 132 ? -16.122 0.093 7.944 1.00 96.06 132 PRO A CA 1
ATOM 1043 C C . PRO A 1 132 ? -15.868 -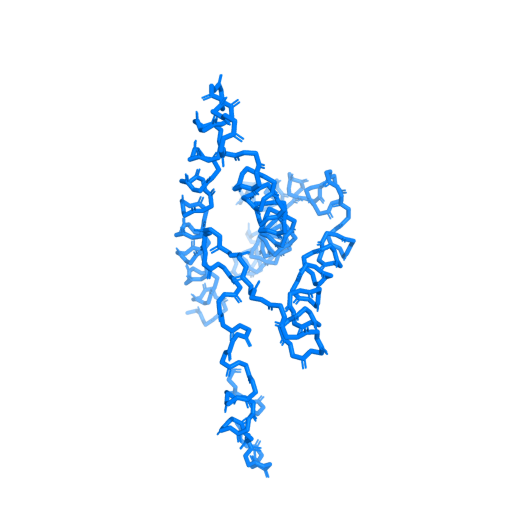0.563 6.582 1.00 96.06 132 PRO A C 1
ATOM 1045 O O . PRO A 1 132 ? -16.808 -1.029 5.948 1.00 96.06 132 PRO A O 1
ATOM 1048 N N . PHE A 1 133 ? -14.603 -0.664 6.161 1.00 96.50 133 PHE A N 1
ATOM 1049 C CA . PHE A 1 133 ? -14.222 -1.307 4.897 1.00 96.50 133 PHE A CA 1
ATOM 1050 C C . PHE A 1 133 ? -13.734 -2.751 5.057 1.00 96.50 133 PHE A C 1
ATOM 1052 O O . PHE A 1 133 ? -13.217 -3.341 4.106 1.00 96.50 133 PHE A O 1
ATOM 1059 N N . HIS A 1 134 ? -13.876 -3.327 6.252 1.00 95.38 134 HIS A N 1
ATOM 1060 C CA . HIS A 1 134 ? -13.529 -4.710 6.579 1.00 95.38 134 HIS A CA 1
ATOM 1061 C C . HIS A 1 134 ? -12.054 -5.094 6.347 1.00 95.38 134 HIS A C 1
ATOM 1063 O O . HIS A 1 134 ? -11.705 -6.279 6.385 1.00 95.38 134 HIS A O 1
ATOM 1069 N N . SER A 1 135 ? -11.149 -4.130 6.140 1.00 94.88 135 SER A N 1
ATOM 1070 C CA . SER A 1 135 ? -9.753 -4.411 5.779 1.00 94.88 135 SER A CA 1
ATOM 1071 C C . SER A 1 135 ? -8.943 -5.035 6.919 1.00 94.88 135 SER A C 1
ATOM 1073 O O . SER A 1 135 ? -7.937 -5.704 6.670 1.00 94.88 135 SER A O 1
ATOM 1075 N N . VAL A 1 136 ? -9.392 -4.873 8.170 1.00 95.75 136 VAL A N 1
ATOM 1076 C CA . VAL A 1 136 ? -8.732 -5.425 9.367 1.00 95.75 136 VAL A CA 1
ATOM 1077 C C . VAL A 1 136 ? -9.595 -6.412 10.152 1.00 95.75 136 VAL A C 1
ATOM 1079 O O . VAL A 1 136 ? -9.231 -6.815 11.258 1.00 95.75 136 VAL A O 1
ATOM 1082 N N . ASP A 1 137 ? -10.694 -6.901 9.576 1.00 94.94 137 ASP A N 1
ATOM 1083 C CA . ASP A 1 137 ? -11.554 -7.895 10.236 1.00 94.94 137 ASP A CA 1
ATOM 1084 C C . ASP A 1 137 ? -10.827 -9.205 10.562 1.00 94.94 137 ASP A C 1
ATOM 1086 O O . ASP A 1 137 ? -11.128 -9.861 11.566 1.00 94.94 137 ASP A O 1
ATOM 1090 N N . PHE A 1 138 ? -9.805 -9.557 9.774 1.00 93.56 138 PHE A N 1
ATOM 1091 C CA . PHE A 1 138 ? -8.983 -10.746 10.002 1.00 93.56 138 PHE A CA 1
ATOM 1092 C C . PHE A 1 138 ? -8.326 -10.760 11.394 1.00 93.56 138 PHE A C 1
ATOM 1094 O O . PHE A 1 138 ? -8.075 -11.843 11.936 1.00 93.56 138 PHE A O 1
ATOM 1101 N N . VAL A 1 139 ? -8.095 -9.588 12.009 1.00 94.31 139 VAL A N 1
ATOM 1102 C CA . VAL A 1 139 ? -7.513 -9.452 13.355 1.00 94.31 139 VAL A CA 1
ATOM 1103 C C . VAL A 1 139 ? -8.336 -10.231 14.385 1.00 94.31 139 VAL A C 1
ATOM 1105 O O . VAL A 1 139 ? -7.759 -10.916 15.238 1.00 94.31 139 VAL A O 1
ATOM 1108 N N . LYS A 1 140 ? -9.670 -10.245 14.249 1.00 92.81 140 LYS A N 1
ATOM 1109 C CA . LYS A 1 140 ? -10.596 -10.993 15.123 1.00 92.81 140 LYS A CA 1
ATOM 1110 C C . LYS A 1 140 ? -10.309 -12.499 15.125 1.00 92.81 140 LYS A C 1
ATOM 1112 O O . LYS A 1 140 ? -10.473 -13.165 16.140 1.00 92.81 140 LYS A O 1
ATOM 1117 N N . THR A 1 141 ? -9.834 -13.030 13.998 1.00 91.12 141 THR A N 1
ATOM 1118 C CA . THR A 1 141 ? -9.513 -14.457 13.806 1.00 91.12 141 THR A CA 1
ATOM 1119 C C . THR A 1 141 ? -8.020 -14.780 13.881 1.00 91.12 141 THR A C 1
ATOM 1121 O O . THR A 1 141 ? -7.639 -15.949 13.829 1.00 91.12 141 THR A O 1
ATOM 1124 N N . MET A 1 142 ? -7.158 -13.769 14.023 1.00 90.06 142 MET A N 1
ATOM 1125 C CA . MET A 1 142 ? -5.714 -13.907 13.828 1.00 90.06 142 MET A CA 1
ATOM 1126 C C . MET A 1 142 ? -5.071 -14.969 14.730 1.00 90.06 142 MET A C 1
ATOM 1128 O O . MET A 1 142 ? -4.272 -15.764 14.242 1.00 90.06 142 MET A O 1
ATOM 1132 N N . LYS A 1 143 ? -5.431 -15.048 16.021 1.00 87.19 143 LYS A N 1
ATOM 1133 C CA . LYS A 1 143 ? -4.865 -16.072 16.923 1.00 87.19 143 LYS A CA 1
ATOM 1134 C C . LYS A 1 143 ? -5.210 -17.498 16.486 1.00 87.19 143 LYS A C 1
ATOM 1136 O O . LYS A 1 143 ? -4.338 -18.359 16.536 1.00 87.19 143 LYS A O 1
ATOM 1141 N N . ASN A 1 144 ? -6.432 -17.728 16.003 1.00 87.94 144 ASN A N 1
ATOM 1142 C CA . ASN A 1 144 ? -6.854 -19.039 15.500 1.00 87.94 144 ASN A CA 1
ATOM 1143 C C . ASN A 1 144 ? -6.058 -19.415 14.246 1.00 87.94 144 ASN A C 1
ATOM 1145 O O . ASN A 1 144 ? -5.573 -20.536 14.129 1.00 87.94 144 ASN A O 1
ATOM 1149 N N . VAL A 1 145 ? -5.874 -18.458 13.331 1.00 85.06 145 VAL A N 1
ATOM 1150 C CA . VAL A 1 145 ? -5.076 -18.658 12.113 1.00 85.06 145 VAL A CA 1
ATOM 1151 C C . VAL A 1 145 ? -3.625 -18.988 12.462 1.00 85.06 145 VAL A C 1
ATOM 1153 O O . VAL A 1 145 ? -3.075 -19.934 11.913 1.00 85.06 145 VAL A O 1
ATOM 1156 N N . LEU A 1 146 ? -3.011 -18.263 13.400 1.00 84.19 146 LEU A N 1
ATOM 1157 C CA . LEU A 1 146 ? -1.620 -18.496 13.807 1.00 84.19 146 LEU A CA 1
ATOM 1158 C C . LEU A 1 146 ? -1.420 -19.831 14.539 1.00 84.19 146 LEU A C 1
ATOM 1160 O O . LEU A 1 146 ? -0.379 -20.461 14.383 1.00 84.19 146 LEU A O 1
ATOM 1164 N N . GLN A 1 147 ? -2.404 -20.274 15.324 1.00 83.75 147 GLN A N 1
ATOM 1165 C CA . GLN A 1 147 ? -2.364 -21.577 15.993 1.00 83.75 147 GLN A CA 1
ATOM 1166 C C . GLN A 1 147 ? -2.542 -22.734 15.003 1.00 83.75 147 GLN A C 1
ATOM 1168 O O . GLN A 1 147 ? -1.844 -23.738 15.109 1.00 83.75 147 GLN A O 1
ATOM 1173 N N . ASN A 1 148 ? -3.429 -22.575 14.016 1.00 76.31 148 ASN A N 1
ATOM 1174 C CA . ASN A 1 148 ? -3.717 -23.605 13.016 1.00 76.31 148 ASN A CA 1
ATOM 1175 C C . ASN A 1 148 ? -2.673 -23.664 11.889 1.00 76.31 148 ASN A C 1
ATOM 1177 O O . ASN A 1 148 ? -2.473 -24.721 11.300 1.00 76.31 148 ASN A O 1
ATOM 1181 N N . ASN A 1 149 ? -1.983 -22.554 11.613 1.00 65.25 149 ASN A N 1
ATOM 1182 C CA . ASN A 1 149 ? -0.899 -22.465 10.634 1.00 65.25 149 ASN A CA 1
ATOM 1183 C C . ASN A 1 149 ? 0.484 -22.532 11.288 1.00 65.25 149 ASN A C 1
ATOM 1185 O O . ASN A 1 149 ? 1.437 -21.940 10.774 1.00 65.25 149 ASN A O 1
ATOM 1189 N N . GLN A 1 150 ? 0.631 -23.267 12.395 1.00 61.50 150 GLN A N 1
ATOM 1190 C CA . GLN A 1 150 ? 1.951 -23.774 12.747 1.00 61.50 150 GLN A CA 1
ATOM 1191 C C . GLN A 1 150 ? 2.391 -24.680 11.598 1.00 61.50 150 GLN A C 1
ATOM 1193 O O . GLN A 1 150 ? 2.063 -25.865 11.567 1.00 61.50 150 GLN A O 1
ATOM 1198 N N . CYS A 1 151 ? 3.104 -24.105 10.623 1.00 54.59 151 CYS A N 1
ATOM 1199 C CA . CYS A 1 151 ? 3.913 -24.884 9.708 1.00 54.59 151 CYS A CA 1
ATOM 1200 C C . CYS A 1 151 ? 4.724 -25.812 10.598 1.00 54.59 151 CYS A C 1
ATOM 1202 O O . CYS A 1 151 ? 5.581 -25.368 11.367 1.00 54.59 151 CYS A O 1
ATOM 1204 N N . SER A 1 152 ? 4.406 -27.104 10.527 1.00 50.19 152 SER A N 1
ATOM 1205 C CA . SER A 1 152 ? 5.322 -28.129 10.982 1.00 50.19 152 SER A CA 1
ATOM 1206 C C . SER A 1 152 ? 6.653 -27.765 10.344 1.00 50.19 152 SER A C 1
ATOM 1208 O O . SER A 1 152 ? 6.687 -27.433 9.160 1.00 50.19 152 SER A O 1
ATOM 1210 N N . ILE A 1 153 ? 7.714 -27.706 11.138 1.00 50.78 153 ILE A N 1
ATOM 1211 C CA . ILE A 1 153 ? 9.064 -27.394 10.676 1.00 50.78 153 ILE A CA 1
ATOM 1212 C C . ILE A 1 153 ? 9.500 -28.561 9.776 1.00 50.78 153 ILE A C 1
ATOM 1214 O O . ILE A 1 153 ? 10.241 -29.449 10.180 1.00 50.78 153 ILE A O 1
ATOM 1218 N N . THR A 1 154 ? 8.946 -28.623 8.572 1.00 48.91 154 THR A N 1
ATOM 1219 C CA . THR A 1 154 ? 9.293 -29.551 7.510 1.00 48.91 154 THR A CA 1
ATOM 1220 C C . THR A 1 154 ? 10.038 -28.740 6.457 1.00 48.91 154 THR A C 1
ATOM 1222 O O . THR A 1 154 ? 9.566 -27.656 6.097 1.00 48.91 154 THR A O 1
ATOM 1225 N N . PRO A 1 155 ? 11.188 -29.221 5.950 1.00 51.75 155 PRO A N 1
ATOM 1226 C CA . PRO A 1 155 ? 12.106 -28.428 5.120 1.00 51.75 155 PRO A CA 1
ATOM 1227 C C . PRO A 1 155 ? 11.522 -27.869 3.806 1.00 51.75 155 PRO A C 1
ATOM 1229 O O . PRO A 1 155 ? 12.177 -27.086 3.127 1.00 51.75 155 PRO A O 1
ATOM 1232 N N . GLU A 1 156 ? 10.304 -28.255 3.428 1.00 49.69 156 GLU A N 1
ATOM 1233 C CA . GLU A 1 156 ? 9.666 -27.933 2.146 1.00 49.69 156 GLU A CA 1
ATOM 1234 C C . GLU A 1 156 ? 9.025 -26.534 2.085 1.00 49.69 156 GLU A C 1
ATOM 1236 O O . GLU A 1 156 ? 8.588 -26.104 1.019 1.00 49.69 156 GLU A O 1
ATOM 1241 N N . CYS A 1 157 ? 8.997 -25.779 3.188 1.00 48.75 157 CYS A N 1
ATOM 1242 C CA . CYS A 1 157 ? 8.373 -24.450 3.212 1.00 48.75 157 CYS A CA 1
ATOM 1243 C C . CYS A 1 157 ? 9.225 -23.332 2.564 1.00 48.75 157 CYS A C 1
ATOM 1245 O O . CYS A 1 157 ? 8.750 -22.210 2.415 1.00 48.75 157 CYS A O 1
ATOM 1247 N N . HIS A 1 158 ? 10.468 -23.608 2.151 1.00 38.41 158 HIS A N 1
ATOM 1248 C CA . HIS A 1 158 ? 11.383 -22.601 1.585 1.00 38.41 158 HIS A CA 1
ATOM 1249 C C . HIS A 1 158 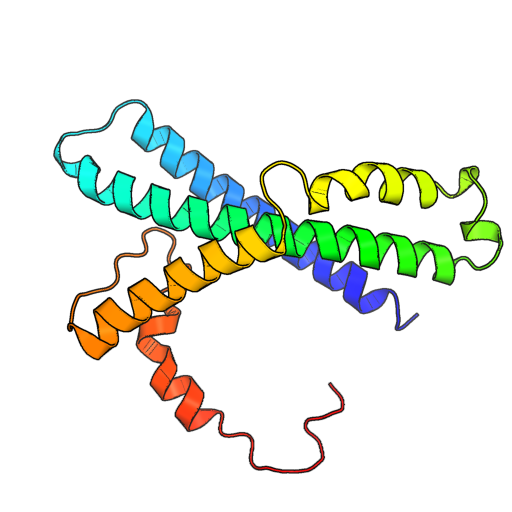? 11.333 -22.450 0.052 1.00 38.41 158 HIS A C 1
ATOM 1251 O O . HIS A 1 158 ? 12.154 -21.725 -0.506 1.00 38.41 158 HIS A O 1
ATOM 1257 N N . LEU A 1 159 ? 10.409 -23.121 -0.647 1.00 37.69 159 LEU A N 1
ATOM 1258 C CA . LEU A 1 159 ? 10.377 -23.139 -2.119 1.00 37.69 159 LEU A CA 1
ATOM 1259 C C . LEU A 1 159 ? 8.975 -22.944 -2.723 1.00 37.69 159 LEU A C 1
ATOM 1261 O O . LEU A 1 159 ? 8.609 -23.628 -3.681 1.00 37.69 159 LEU A O 1
ATOM 1265 N N . LYS A 1 160 ? 8.195 -21.994 -2.205 1.00 35.97 160 LYS A N 1
ATOM 1266 C CA . LYS A 1 160 ? 7.050 -21.440 -2.941 1.00 35.97 160 LYS A CA 1
ATOM 1267 C C . LYS A 1 160 ? 7.092 -19.923 -2.955 1.00 35.97 160 LYS A C 1
ATOM 1269 O O . LYS A 1 160 ? 7.365 -19.347 -1.882 1.00 35.97 160 LYS A O 1
#

Organism: NCBI:txid433720

Solvent-accessible surface area (backbone atoms only — not comparable to full-atom values): 9066 Å² total; per-residue (Å²): 113,80,81,54,53,59,52,57,53,48,48,56,51,50,51,52,50,50,50,53,54,48,52,54,50,51,53,53,51,60,49,65,75,70,64,54,88,83,40,52,66,56,50,54,44,44,52,54,50,51,49,27,50,51,30,37,49,49,30,55,50,34,54,45,51,49,51,46,36,53,50,55,22,57,75,48,46,78,62,24,72,38,76,92,56,47,32,65,58,58,36,64,69,42,55,54,54,44,46,52,102,50,40,30,68,61,25,40,48,53,24,48,50,52,54,51,50,48,45,44,34,38,77,74,65,72,40,83,78,79,50,86,82,53,84,61,55,62,60,83,48,40,69,61,51,56,65,73,59,59,70,69,96,51,90,73,76,83,78,124

Foldseek 3Di:
DVLCPVLVVVVVVLVVLVVLLVVLVVVLVVCVVDPDPVCVVVNVQSVLQSLLSVLQSLLVVLVSQLVNLVSVLVVVPPVSVDVVVVSVVSNVVSVCSCPPPHHSVVSNVSNVVSLVVQLCCVPVVVHDDDHVSCPNVCSVCVVVVVVVPPPPPDVPPPPD